Protein AF-A0A2E5FYL3-F1 (afdb_monomer_lite)

Secondary structure (DSSP, 8-state):
-PPPPHHHHHHHHHHHHT--EEEE--STT--TT-EEEE-SS-B--TTSB-----TT--S-SSGGG--

Structure (mmCIF, N/CA/C/O backbone):
data_AF-A0A2E5FYL3-F1
#
_entry.id   AF-A0A2E5FYL3-F1
#
loop_
_atom_site.group_PDB
_atom_site.id
_atom_site.type_symbol
_atom_site.label_atom_id
_atom_site.label_alt_id
_atom_site.label_comp_id
_atom_site.label_asym_id
_atom_site.label_entity_id
_atom_site.label_seq_id
_atom_site.pdbx_PDB_ins_code
_atom_site.Cartn_x
_atom_site.Cartn_y
_atom_site.Cartn_z
_atom_site.occupancy
_atom_site.B_iso_or_equiv
_atom_site.auth_seq_id
_atom_site.auth_comp_id
_atom_site.auth_asym_id
_atom_site.auth_atom_id
_atom_site.pdbx_PDB_model_num
ATOM 1 N N . MET A 1 1 ? 1.959 3.894 -30.121 1.00 54.78 1 MET A N 1
ATOM 2 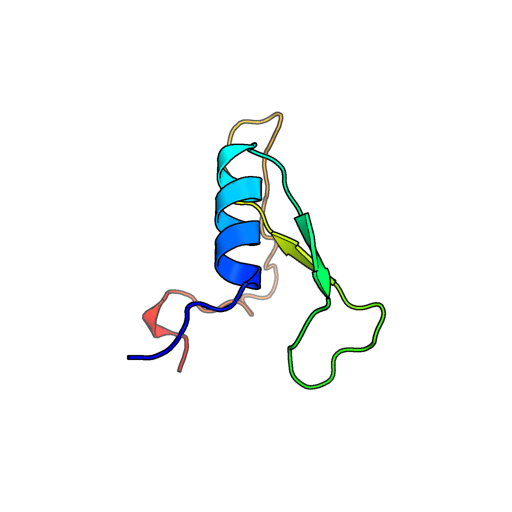C CA . MET A 1 1 ? 1.011 3.869 -28.987 1.00 54.78 1 MET A CA 1
ATOM 3 C C . MET A 1 1 ? 1.511 2.808 -28.025 1.00 54.78 1 MET A C 1
ATOM 5 O O . MET A 1 1 ? 1.809 1.722 -28.497 1.00 54.78 1 MET A O 1
ATOM 9 N N . GLY A 1 2 ? 1.731 3.142 -26.752 1.00 74.94 2 GLY A N 1
ATOM 10 C CA . GLY A 1 2 ? 2.235 2.180 -25.765 1.00 74.94 2 GLY A CA 1
ATOM 11 C C . GLY A 1 2 ? 1.129 1.230 -25.314 1.00 74.94 2 GLY A C 1
ATOM 12 O O . GLY A 1 2 ? -0.003 1.671 -25.115 1.00 74.94 2 GLY A O 1
ATOM 13 N N . GLU A 1 3 ? 1.445 -0.056 -25.183 1.00 82.31 3 GLU A N 1
ATOM 14 C CA . GLU A 1 3 ? 0.530 -1.028 -24.586 1.00 82.31 3 GLU A CA 1
ATOM 15 C C . GLU A 1 3 ? 0.348 -0.736 -23.093 1.00 82.31 3 GLU A C 1
ATOM 17 O O . GLU A 1 3 ? 1.295 -0.386 -22.385 1.00 82.31 3 GLU A O 1
ATOM 22 N N . LEU A 1 4 ? -0.890 -0.872 -22.616 1.00 82.00 4 LEU A N 1
ATOM 23 C CA . LEU A 1 4 ? -1.200 -0.775 -21.194 1.00 82.00 4 LEU A CA 1
ATOM 24 C C . LEU A 1 4 ? -0.530 -1.937 -20.448 1.00 82.00 4 LEU A C 1
ATOM 26 O O . LEU A 1 4 ? -0.731 -3.091 -20.839 1.00 82.00 4 LEU A O 1
ATOM 30 N N . PRO A 1 5 ? 0.215 -1.676 -19.357 1.00 89.88 5 PRO A N 1
ATOM 31 C CA . PRO A 1 5 ? 0.794 -2.745 -18.561 1.00 89.88 5 PRO A CA 1
ATOM 32 C C . PRO A 1 5 ? -0.298 -3.702 -18.055 1.00 89.88 5 PRO A C 1
ATOM 34 O O . PRO A 1 5 ? -1.311 -3.240 -17.520 1.00 89.88 5 PRO A O 1
ATOM 37 N N . PRO A 1 6 ? -0.101 -5.029 -18.130 1.00 88.62 6 PRO A N 1
ATOM 38 C CA . PRO A 1 6 ? -1.078 -6.002 -17.632 1.00 88.62 6 PRO A CA 1
ATOM 39 C C . PRO A 1 6 ? -1.470 -5.798 -16.159 1.00 88.62 6 PRO A C 1
ATOM 41 O O . PRO A 1 6 ? -2.603 -6.083 -15.767 1.00 88.62 6 PRO A O 1
ATOM 44 N N . SER A 1 7 ? -0.562 -5.250 -15.344 1.00 88.19 7 SER A N 1
ATOM 45 C CA . SER A 1 7 ? -0.822 -4.914 -13.940 1.00 88.19 7 SER A CA 1
ATOM 46 C C . SER A 1 7 ? -1.941 -3.884 -13.761 1.00 88.19 7 SER A C 1
ATOM 48 O O . SER A 1 7 ? -2.629 -3.923 -12.745 1.00 88.19 7 SER A O 1
ATOM 50 N N . TRP A 1 8 ? -2.179 -3.010 -14.744 1.00 91.56 8 TRP A N 1
ATOM 51 C CA . TRP A 1 8 ? -3.247 -2.009 -14.690 1.00 91.56 8 TRP A CA 1
ATOM 52 C C . TRP A 1 8 ? -4.622 -2.633 -14.924 1.00 91.56 8 TRP A C 1
ATOM 54 O O . TRP A 1 8 ? -5.591 -2.299 -14.248 1.00 91.56 8 TRP A O 1
ATOM 64 N N . ALA A 1 9 ? -4.717 -3.585 -15.854 1.00 92.75 9 ALA A N 1
ATOM 65 C CA . ALA A 1 9 ? -5.957 -4.327 -16.064 1.00 92.75 9 ALA A CA 1
ATOM 66 C C . ALA A 1 9 ? -6.322 -5.159 -14.821 1.00 92.75 9 ALA A C 1
ATOM 68 O O . ALA A 1 9 ? -7.492 -5.235 -14.436 1.00 92.75 9 ALA A O 1
ATOM 69 N N . LEU A 1 10 ? -5.315 -5.752 -14.168 1.00 92.06 10 LEU A N 1
ATOM 70 C CA . LEU A 1 10 ? -5.497 -6.492 -12.921 1.00 92.06 10 LEU A CA 1
ATOM 71 C C . LEU A 1 10 ? -5.928 -5.578 -11.766 1.00 92.06 10 LEU A C 1
ATOM 73 O O . LEU A 1 10 ? -6.874 -5.919 -11.056 1.00 92.06 10 LEU A O 1
ATOM 77 N N . SER A 1 11 ? -5.276 -4.424 -11.586 1.00 92.50 11 SER A N 1
ATOM 78 C CA . SER A 1 11 ? -5.630 -3.490 -10.512 1.00 92.50 11 SER A CA 1
ATOM 79 C C . SER A 1 11 ? -7.060 -2.979 -10.664 1.00 92.50 11 SER A C 1
ATOM 81 O O . SER A 1 11 ? -7.806 -2.981 -9.690 1.00 92.50 11 SER A O 1
ATOM 83 N N . GLU A 1 12 ? -7.498 -2.653 -11.882 1.00 93.12 12 GLU A N 1
ATOM 84 C CA . GLU A 1 12 ? -8.871 -2.208 -12.135 1.00 93.12 12 GLU A CA 1
ATOM 85 C C . GLU A 1 12 ? -9.908 -3.309 -11.858 1.00 93.12 12 GLU A C 1
ATOM 87 O O . GLU A 1 12 ? -10.999 -3.042 -11.347 1.00 93.12 12 GLU A O 1
ATOM 92 N N . LYS A 1 13 ? -9.579 -4.575 -12.145 1.00 93.69 13 LYS A N 1
ATOM 93 C CA . LYS A 1 13 ? -10.435 -5.706 -11.767 1.00 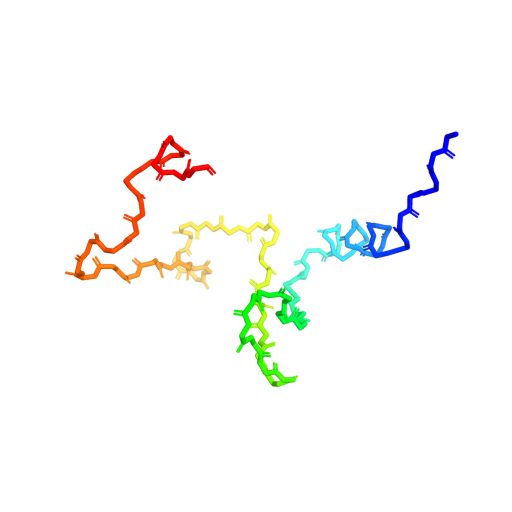93.69 13 LYS A CA 1
ATOM 94 C C . LYS A 1 13 ? -10.570 -5.818 -10.244 1.00 93.69 13 LYS A C 1
ATOM 96 O O . LYS A 1 13 ? -11.695 -5.830 -9.753 1.00 93.69 13 LYS A O 1
ATOM 101 N N . LEU A 1 14 ? -9.454 -5.838 -9.515 1.00 93.75 14 LEU A N 1
ATOM 102 C CA . LEU A 1 14 ? -9.434 -5.968 -8.050 1.00 93.75 14 LEU A CA 1
ATOM 103 C C . LEU A 1 14 ? -10.123 -4.780 -7.364 1.00 93.75 14 LEU A C 1
ATOM 105 O O . LEU A 1 14 ? -10.861 -4.954 -6.396 1.00 93.75 14 LEU A O 1
ATOM 109 N N . ARG A 1 15 ? -9.958 -3.577 -7.925 1.00 93.56 15 ARG A N 1
ATOM 110 C CA . ARG A 1 15 ? -10.649 -2.360 -7.492 1.00 93.56 15 ARG A CA 1
ATOM 111 C C . ARG A 1 15 ? -12.165 -2.502 -7.567 1.00 93.56 15 ARG A C 1
ATOM 113 O O . ARG A 1 15 ? -12.857 -2.138 -6.620 1.00 93.56 15 ARG A O 1
ATOM 120 N N . ARG A 1 16 ? -12.688 -3.034 -8.678 1.00 94.25 16 ARG A N 1
ATOM 121 C CA . ARG A 1 16 ? -14.133 -3.267 -8.862 1.00 94.25 16 ARG A CA 1
ATOM 122 C C . ARG A 1 16 ? -14.678 -4.376 -7.967 1.00 94.25 16 ARG A C 1
ATOM 124 O O . ARG A 1 16 ? -15.836 -4.299 -7.577 1.00 94.25 16 ARG A O 1
ATOM 131 N N . GLU A 1 17 ? -13.859 -5.368 -7.630 1.00 93.38 17 GLU A N 1
ATOM 132 C CA . GLU A 1 17 ? -14.213 -6.407 -6.654 1.00 93.38 17 GLU A CA 1
ATOM 133 C C . GLU A 1 17 ? -14.237 -5.879 -5.207 1.00 93.38 17 GLU A C 1
ATOM 135 O O . GLU A 1 17 ? -14.763 -6.548 -4.322 1.00 93.38 17 GLU A O 1
ATOM 140 N N . GLY A 1 18 ? -13.723 -4.667 -4.957 1.00 89.25 18 GLY A N 1
ATOM 141 C CA . GLY A 1 18 ? -13.814 -4.002 -3.655 1.00 89.25 18 GLY A CA 1
ATOM 142 C C . GLY A 1 18 ? -12.889 -4.589 -2.588 1.00 89.25 18 GLY A C 1
ATOM 143 O O . GLY A 1 18 ? -13.125 -4.391 -1.399 1.00 89.25 18 GLY A O 1
ATOM 144 N N . VAL A 1 19 ? -11.838 -5.306 -2.994 1.00 89.38 19 VAL A N 1
ATOM 145 C CA . VAL A 1 19 ? -10.899 -5.978 -2.081 1.00 89.38 19 VAL A CA 1
ATOM 146 C C . VAL A 1 19 ? -9.632 -5.157 -1.872 1.00 89.38 19 VAL A C 1
ATOM 148 O O . VAL A 1 19 ? -9.092 -4.616 -2.828 1.00 89.38 19 VAL A O 1
ATOM 151 N N . ALA A 1 20 ? -9.108 -5.087 -0.649 1.00 91.25 20 ALA A N 1
ATOM 152 C CA . ALA A 1 20 ? -7.763 -4.554 -0.416 1.00 91.25 20 ALA A CA 1
ATOM 153 C C . ALA A 1 20 ? -6.694 -5.561 -0.872 1.00 91.25 20 ALA A C 1
ATOM 155 O O . ALA A 1 20 ? -6.942 -6.769 -0.879 1.00 91.25 20 ALA A O 1
ATOM 156 N N . ILE A 1 21 ? -5.507 -5.078 -1.248 1.00 94.00 21 ILE A N 1
ATOM 157 C CA . ILE A 1 21 ? -4.428 -5.942 -1.753 1.00 94.00 21 ILE A CA 1
ATOM 158 C C . ILE A 1 21 ? -3.086 -5.643 -1.088 1.00 94.00 21 ILE A C 1
ATOM 160 O O . ILE A 1 21 ? -2.792 -4.497 -0.751 1.00 94.00 21 ILE A O 1
ATOM 164 N N . LEU A 1 22 ? -2.265 -6.685 -0.946 1.00 95.00 22 LEU A N 1
ATOM 165 C CA . LEU A 1 22 ? -0.853 -6.579 -0.584 1.00 95.00 22 LEU A CA 1
ATOM 166 C C . LEU A 1 22 ? -0.003 -6.738 -1.842 1.00 95.00 22 LEU A C 1
ATOM 168 O O . LEU A 1 22 ? -0.193 -7.685 -2.607 1.00 95.00 22 LEU A O 1
ATOM 172 N N . VAL A 1 23 ? 0.937 -5.823 -2.048 1.00 94.56 23 VAL A N 1
ATOM 173 C CA . VAL A 1 23 ? 1.869 -5.853 -3.184 1.00 94.56 23 VAL A CA 1
ATOM 174 C C . VAL A 1 23 ? 3.302 -5.642 -2.702 1.00 94.56 23 VAL A C 1
ATOM 176 O O . VAL A 1 23 ? 3.493 -4.945 -1.706 1.00 94.56 23 VAL A O 1
ATOM 179 N N . PRO A 1 24 ? 4.321 -6.196 -3.380 1.00 95.44 24 PRO A N 1
ATOM 180 C CA . PRO A 1 24 ? 5.712 -5.884 -3.066 1.00 95.44 24 PRO A CA 1
ATOM 181 C C . PRO A 1 24 ? 5.976 -4.379 -3.141 1.00 95.44 24 PRO A C 1
ATOM 183 O O . PRO A 1 24 ? 5.457 -3.695 -4.029 1.00 95.44 24 PRO A O 1
ATOM 186 N N . SER A 1 25 ? 6.795 -3.862 -2.229 1.00 95.25 25 SER A N 1
ATOM 187 C CA . SER A 1 25 ? 7.258 -2.483 -2.322 1.00 95.25 25 SER A CA 1
ATOM 188 C C . SER A 1 25 ? 8.371 -2.347 -3.359 1.00 95.25 25 SER A C 1
ATOM 190 O O . SER A 1 25 ? 9.249 -3.202 -3.466 1.00 95.25 25 SER A O 1
ATOM 192 N N . LEU A 1 26 ? 8.312 -1.266 -4.136 1.00 92.25 26 LEU A N 1
ATOM 193 C CA . LEU A 1 26 ? 9.295 -0.919 -5.169 1.00 92.25 26 LEU A CA 1
ATOM 194 C C . LEU A 1 26 ? 10.063 0.367 -4.824 1.00 92.25 26 LEU A C 1
ATOM 196 O O . LEU A 1 26 ? 10.716 0.948 -5.689 1.00 92.25 26 LEU A O 1
ATOM 200 N N . ALA A 1 27 ? 9.954 0.844 -3.580 1.00 92.69 27 ALA A N 1
ATOM 201 C CA . ALA A 1 27 ? 10.711 2.002 -3.125 1.00 92.69 27 ALA A CA 1
ATOM 202 C C . ALA A 1 27 ? 12.210 1.668 -3.023 1.00 92.69 27 ALA A C 1
ATOM 204 O O . ALA A 1 27 ? 12.615 0.524 -2.826 1.00 92.69 27 ALA A O 1
ATOM 205 N N . ILE A 1 28 ? 13.062 2.682 -3.158 1.00 94.00 28 ILE A N 1
ATOM 206 C CA . ILE A 1 28 ? 14.511 2.488 -3.050 1.00 94.00 28 ILE A CA 1
ATOM 207 C C . ILE A 1 28 ? 14.848 1.969 -1.644 1.00 94.00 28 ILE A C 1
ATOM 209 O O . ILE A 1 28 ? 14.443 2.559 -0.646 1.00 94.00 28 ILE A O 1
ATOM 213 N N . GLY A 1 29 ? 15.616 0.878 -1.576 1.00 94.06 29 GLY A N 1
ATOM 214 C CA . GLY A 1 29 ? 16.078 0.284 -0.317 1.00 94.06 29 GLY A CA 1
ATOM 215 C C . GLY A 1 29 ? 15.148 -0.767 0.298 1.00 94.06 29 GLY A C 1
ATOM 216 O O . GLY A 1 29 ? 15.478 -1.290 1.362 1.00 94.06 29 GLY A O 1
ATOM 217 N N . THR A 1 30 ? 14.033 -1.112 -0.352 1.00 95.25 30 THR A N 1
ATOM 218 C CA . THR A 1 30 ? 13.113 -2.143 0.148 1.00 95.25 30 THR A CA 1
ATOM 219 C C . THR A 1 30 ? 13.632 -3.560 -0.090 1.00 95.25 30 THR A C 1
ATOM 221 O O . THR A 1 30 ? 14.322 -3.858 -1.067 1.00 95.25 30 THR A O 1
ATOM 224 N N . ARG A 1 31 ? 13.292 -4.459 0.829 1.00 95.56 31 ARG A N 1
ATOM 225 C CA . ARG A 1 31 ? 13.599 -5.889 0.815 1.00 95.56 31 ARG A CA 1
ATOM 226 C C . ARG A 1 31 ? 12.445 -6.681 0.208 1.00 95.56 31 ARG A C 1
ATOM 228 O O . ARG A 1 31 ? 11.329 -6.198 0.071 1.00 95.56 31 ARG A O 1
ATOM 235 N N . SER A 1 32 ? 12.698 -7.951 -0.098 1.00 92.06 32 SER A N 1
ATOM 236 C CA . SER A 1 32 ? 11.706 -8.852 -0.704 1.00 92.06 32 SER A CA 1
ATOM 237 C C . SER A 1 32 ? 10.469 -9.124 0.159 1.00 92.06 32 SER A C 1
ATOM 239 O O . SER A 1 32 ? 9.454 -9.563 -0.373 1.00 92.06 32 SER A O 1
ATOM 241 N N . HIS A 1 33 ? 10.545 -8.891 1.471 1.00 94.44 33 HIS A N 1
ATOM 242 C CA . HIS A 1 33 ? 9.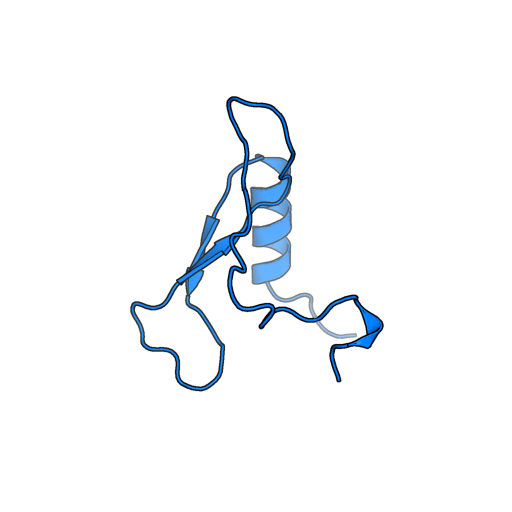411 -9.020 2.390 1.00 94.44 33 HIS A CA 1
ATOM 243 C C . HIS A 1 33 ? 8.656 -7.708 2.620 1.00 94.44 33 HIS A C 1
ATOM 245 O O . HIS A 1 33 ? 7.605 -7.727 3.259 1.00 94.44 33 HIS A O 1
ATOM 251 N N . ASP A 1 34 ? 9.166 -6.581 2.119 1.00 96.56 34 ASP A N 1
ATOM 252 C CA . ASP A 1 34 ? 8.500 -5.297 2.291 1.00 96.56 34 ASP A CA 1
ATOM 253 C C . ASP A 1 34 ? 7.305 -5.222 1.343 1.00 96.56 34 ASP A C 1
ATOM 255 O O . ASP A 1 34 ? 7.422 -5.424 0.130 1.00 96.56 34 ASP A O 1
ATOM 259 N N . THR A 1 35 ? 6.137 -4.925 1.903 1.00 97.00 35 THR A N 1
ATOM 260 C CA . THR A 1 35 ? 4.877 -4.882 1.161 1.00 97.00 35 THR A CA 1
ATOM 261 C C . THR A 1 35 ? 4.131 -3.587 1.432 1.00 97.00 35 THR A C 1
ATOM 263 O O . THR A 1 35 ? 4.217 -3.013 2.514 1.00 97.00 35 THR A O 1
ATOM 266 N N . ASN A 1 36 ? 3.387 -3.138 0.427 1.00 94.25 36 ASN A N 1
ATOM 267 C CA . ASN A 1 36 ? 2.412 -2.069 0.553 1.00 94.25 36 ASN A CA 1
ATOM 268 C C . ASN A 1 36 ? 1.017 -2.677 0.676 1.00 94.25 36 ASN A C 1
ATOM 270 O O . ASN A 1 36 ? 0.678 -3.618 -0.047 1.00 94.25 36 ASN A O 1
ATOM 274 N N . LEU A 1 37 ? 0.199 -2.092 1.546 1.00 92.62 37 LEU A N 1
ATOM 275 C CA . LEU A 1 37 ? -1.234 -2.344 1.617 1.00 92.62 37 LEU A CA 1
ATOM 276 C C . LEU A 1 37 ? -1.967 -1.262 0.828 1.00 92.62 37 LEU A C 1
ATOM 278 O O . LEU A 1 37 ? -1.802 -0.073 1.096 1.00 92.62 37 LEU A O 1
ATOM 282 N N . VAL A 1 38 ? -2.775 -1.675 -0.143 1.00 92.00 38 VAL A N 1
ATOM 283 C CA . VAL A 1 38 ? -3.539 -0.765 -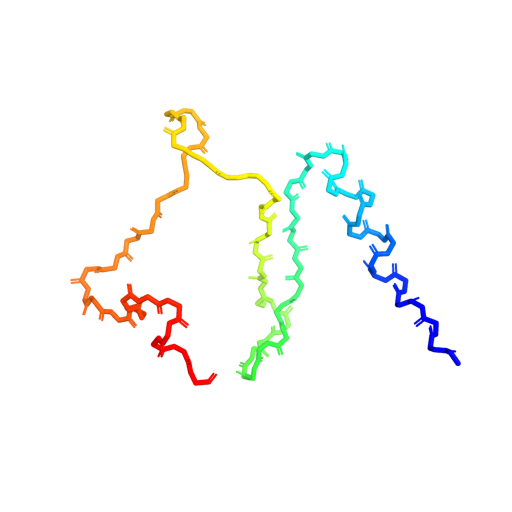0.999 1.00 92.00 38 VAL A CA 1
ATOM 284 C C . VAL A 1 38 ? -5.022 -0.877 -0.671 1.00 92.00 38 VAL A C 1
ATOM 286 O O . VAL A 1 38 ? -5.629 -1.938 -0.835 1.00 92.00 38 VAL A O 1
ATOM 289 N N . PHE A 1 39 ? -5.606 0.248 -0.257 1.00 88.31 39 PHE A N 1
ATOM 290 C CA . PHE A 1 39 ? -7.047 0.435 -0.134 1.00 88.31 39 PHE A CA 1
ATOM 291 C C . PHE A 1 39 ? -7.558 1.274 -1.306 1.00 88.31 39 PHE A C 1
ATOM 293 O O . PHE A 1 39 ? -7.089 2.386 -1.534 1.00 88.31 39 PHE A O 1
ATOM 300 N N . TRP A 1 40 ? -8.548 0.765 -2.038 1.00 87.62 40 TRP A N 1
ATOM 301 C CA . TRP A 1 40 ? -9.190 1.518 -3.125 1.00 87.62 40 TRP A CA 1
ATOM 302 C C . TRP A 1 40 ? -10.181 2.559 -2.615 1.00 87.62 40 TRP A C 1
ATOM 304 O O . TRP A 1 40 ? -10.349 3.623 -3.205 1.00 87.62 40 TRP A O 1
ATOM 314 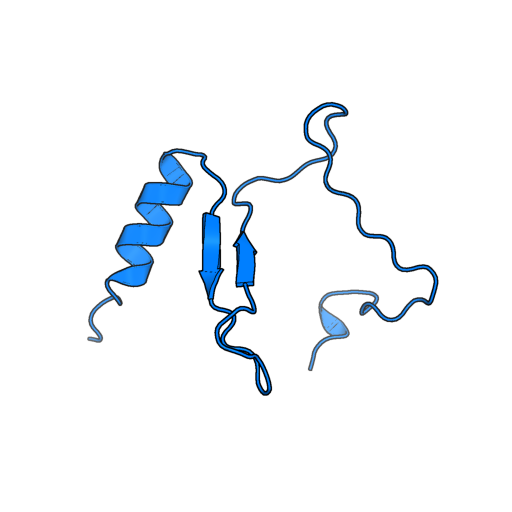N N . GLN A 1 41 ? -10.863 2.207 -1.528 1.00 79.56 41 GLN A N 1
ATOM 315 C CA . GLN A 1 41 ? -11.772 3.052 -0.777 1.00 79.56 41 GLN A CA 1
ATOM 316 C C . GLN A 1 41 ? -11.378 2.918 0.687 1.00 79.56 41 GLN A C 1
ATOM 318 O O . GLN A 1 41 ? -11.212 1.812 1.196 1.00 79.56 41 GLN A O 1
ATOM 323 N N . TRP A 1 42 ? -11.204 4.050 1.347 1.00 78.38 42 TRP A N 1
ATOM 324 C CA . TRP A 1 42 ? -10.847 4.146 2.753 1.00 78.38 42 TRP A CA 1
ATOM 325 C C . TRP A 1 42 ? -11.582 5.360 3.322 1.00 78.38 42 TRP A C 1
ATOM 327 O O . TRP A 1 42 ? -11.825 6.332 2.605 1.00 78.38 42 TRP A O 1
ATOM 337 N N . GLY A 1 43 ? -12.036 5.278 4.572 1.00 70.88 43 GLY A N 1
ATOM 338 C CA . GLY A 1 43 ? -12.921 6.289 5.147 1.00 70.88 43 GLY A CA 1
ATOM 339 C C . GLY A 1 43 ? -13.067 6.179 6.661 1.00 70.88 43 GLY A C 1
ATOM 340 O O . GLY A 1 43 ? -12.512 5.287 7.292 1.00 70.88 43 GLY A O 1
ATOM 341 N N . GLY A 1 44 ? -13.819 7.112 7.248 1.00 61.69 44 GLY A N 1
ATOM 342 C CA . GLY A 1 44 ? -13.927 7.292 8.702 1.00 61.69 44 GLY A CA 1
ATOM 343 C C . GLY A 1 44 ? -15.063 6.533 9.392 1.00 61.69 44 GLY A C 1
ATOM 344 O O . GLY A 1 44 ? -15.426 6.899 10.506 1.00 61.69 44 GLY A O 1
ATOM 345 N N . GLN A 1 45 ? -15.676 5.531 8.751 1.00 69.31 45 GLN A N 1
ATOM 346 C CA . GLN A 1 45 ? -16.720 4.747 9.419 1.00 69.31 45 GLN A CA 1
ATOM 347 C C . GLN A 1 45 ? -16.091 3.914 10.551 1.00 69.31 45 GLN A C 1
ATOM 349 O O . GLN A 1 45 ? -15.105 3.225 10.287 1.00 69.31 45 GLN A O 1
ATOM 354 N N . PRO A 1 46 ? -16.642 3.915 11.782 1.00 60.38 46 PRO A N 1
ATOM 355 C CA . PRO A 1 46 ? -15.965 3.367 12.965 1.00 60.38 46 PRO A CA 1
ATOM 356 C C . PRO A 1 46 ? -15.543 1.893 12.871 1.00 60.38 46 PRO A C 1
ATOM 358 O O . PRO A 1 46 ? -14.598 1.485 13.534 1.00 60.38 46 PRO A O 1
ATOM 361 N N . ALA A 1 47 ? -16.220 1.086 12.048 1.00 66.25 47 ALA A N 1
ATOM 362 C CA . ALA A 1 47 ? -15.890 -0.330 11.870 1.00 66.25 47 ALA A CA 1
ATOM 363 C C . ALA A 1 47 ? -14.812 -0.602 10.796 1.00 66.25 47 ALA A C 1
AT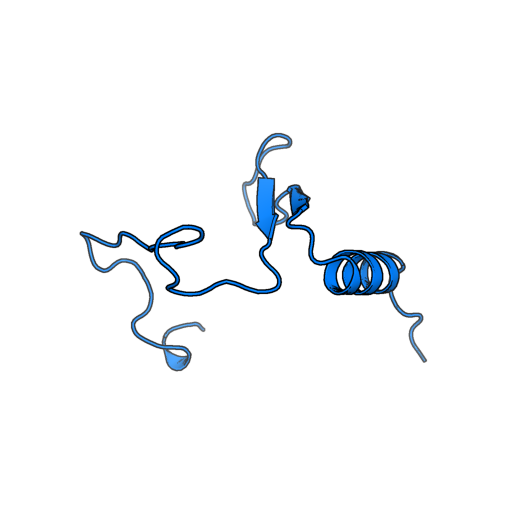OM 365 O O . ALA A 1 47 ? -14.321 -1.722 10.711 1.00 66.25 47 ALA A O 1
ATOM 366 N N . LEU A 1 48 ? -14.452 0.391 9.970 1.00 70.62 48 LEU A N 1
ATOM 367 C CA . LEU A 1 48 ? -13.505 0.274 8.846 1.00 70.62 48 LEU A CA 1
ATOM 368 C C . LEU A 1 48 ? -12.573 1.498 8.770 1.00 70.62 48 LEU A C 1
ATOM 370 O O . LEU A 1 48 ? -12.224 1.966 7.684 1.00 70.62 48 LEU A O 1
ATOM 374 N N . GLN A 1 49 ? -12.214 2.054 9.928 1.00 76.44 49 GLN A N 1
ATOM 375 C CA . GLN A 1 49 ? -11.403 3.262 10.004 1.00 76.44 49 GLN A CA 1
ATOM 376 C C . GLN A 1 49 ? -9.918 2.944 9.805 1.00 76.44 49 GLN A C 1
ATOM 378 O O . GLN A 1 49 ? -9.355 2.086 10.482 1.00 76.44 49 GLN A O 1
ATOM 383 N N . VAL A 1 50 ? -9.271 3.707 8.925 1.00 79.25 50 VAL A N 1
ATOM 384 C CA . VAL A 1 50 ? -7.809 3.794 8.832 1.00 79.25 50 VAL A CA 1
ATOM 385 C C . VAL A 1 50 ? -7.402 5.170 9.348 1.00 79.25 50 VAL A C 1
ATOM 387 O O . VAL A 1 50 ? -7.857 6.185 8.821 1.00 79.25 50 VAL A O 1
ATOM 390 N N . ALA A 1 51 ? -6.578 5.207 10.393 1.00 81.94 51 ALA A N 1
ATOM 391 C CA . ALA A 1 51 ? -6.058 6.438 10.978 1.00 81.94 51 ALA A CA 1
ATOM 392 C C . ALA A 1 51 ? -4.541 6.507 10.791 1.00 81.94 51 ALA A C 1
ATOM 394 O O . ALA A 1 51 ? -3.843 5.503 10.933 1.00 81.94 51 ALA A O 1
ATOM 395 N N . VAL A 1 52 ? -4.044 7.700 10.480 1.00 83.19 52 VAL A N 1
ATOM 396 C CA . VAL A 1 52 ? -2.612 7.990 10.412 1.00 83.19 52 VAL A CA 1
ATOM 397 C C . VAL A 1 52 ? -2.189 8.587 11.750 1.00 83.19 52 VAL A C 1
ATOM 399 O O . VAL A 1 52 ? -2.830 9.519 12.231 1.00 83.19 52 VAL A O 1
ATOM 402 N N . ILE A 1 53 ? -1.129 8.043 12.344 1.00 87.56 53 ILE A N 1
ATOM 403 C CA . ILE A 1 53 ? -0.512 8.565 13.567 1.00 87.56 53 ILE A CA 1
ATOM 404 C C . ILE A 1 53 ? 0.811 9.208 13.156 1.00 87.56 53 ILE A C 1
ATOM 406 O O . ILE A 1 53 ? 1.700 8.516 12.662 1.00 87.56 53 ILE A O 1
ATOM 410 N N . ASP A 1 54 ? 0.915 10.524 13.326 1.00 90.81 54 ASP A N 1
ATOM 411 C CA . ASP A 1 54 ? 2.109 11.314 13.006 1.00 90.81 54 ASP A CA 1
ATOM 412 C C . ASP A 1 54 ? 2.478 12.217 14.189 1.00 90.81 54 ASP A C 1
ATOM 414 O O . ASP A 1 54 ? 2.391 13.442 14.130 1.00 90.81 54 ASP A O 1
ATOM 418 N N . ASP A 1 55 ? 2.863 11.588 15.299 1.00 93.00 55 ASP A N 1
ATOM 419 C CA . ASP A 1 55 ? 3.160 12.271 16.567 1.00 93.00 55 ASP A CA 1
ATOM 420 C C . ASP A 1 55 ? 4.324 13.273 16.463 1.00 93.00 55 ASP A C 1
ATOM 422 O O . ASP A 1 55 ? 4.482 14.142 17.321 1.00 93.00 55 ASP A O 1
ATOM 426 N N . TYR A 1 56 ? 5.139 13.161 15.411 1.00 92.31 56 TYR A N 1
ATOM 427 C CA . TYR A 1 56 ? 6.343 13.962 15.212 1.00 92.31 56 TYR A CA 1
ATOM 428 C C . TYR A 1 56 ? 6.233 14.968 14.059 1.00 92.31 56 TYR A C 1
ATOM 430 O O . TYR A 1 56 ? 7.188 15.708 13.828 1.00 92.31 56 TYR A O 1
ATOM 438 N N . ALA A 1 57 ? 5.094 15.033 13.361 1.00 87.81 57 ALA A N 1
ATOM 439 C CA . ALA A 1 57 ? 4.884 15.893 12.193 1.00 87.81 57 ALA A CA 1
ATOM 440 C C . ALA A 1 57 ? 5.916 15.657 11.069 1.00 87.81 57 ALA A C 1
ATOM 442 O O . ALA A 1 57 ? 6.448 16.599 10.477 1.00 87.81 57 ALA A O 1
ATOM 443 N N . HIS A 1 58 ? 6.240 14.389 10.800 1.00 87.81 58 HIS A N 1
ATOM 444 C CA . HIS A 1 58 ? 7.152 14.007 9.718 1.00 87.81 58 HIS A CA 1
ATOM 445 C C . HIS A 1 58 ? 6.442 13.937 8.364 1.00 87.81 58 HIS A C 1
ATOM 447 O O . HIS A 1 58 ? 7.109 13.946 7.325 1.00 87.81 58 HIS A O 1
ATOM 453 N N . LEU A 1 59 ? 5.109 13.834 8.352 1.00 87.75 59 LEU A N 1
ATOM 454 C CA . LEU A 1 59 ? 4.362 13.803 7.110 1.00 87.75 59 LEU A CA 1
ATOM 455 C C . LEU A 1 59 ? 4.245 15.207 6.511 1.00 87.75 59 LEU A C 1
ATOM 457 O O . LEU A 1 59 ? 4.082 16.196 7.229 1.00 87.75 59 LEU A O 1
ATOM 461 N N . PRO A 1 60 ? 4.300 15.317 5.177 1.00 86.31 60 PRO A N 1
ATOM 462 C CA . PRO A 1 60 ? 4.154 16.603 4.517 1.00 86.31 60 PRO A CA 1
ATOM 463 C C . PRO A 1 60 ? 2.767 17.201 4.774 1.00 86.31 60 PRO A C 1
ATOM 465 O O . PRO A 1 60 ? 1.756 16.500 4.732 1.00 86.31 60 PRO A O 1
ATOM 468 N N . SER A 1 61 ? 2.725 18.508 5.038 1.00 84.25 61 SER A N 1
ATOM 469 C CA . SER A 1 61 ? 1.509 19.191 5.491 1.00 84.25 61 SER A CA 1
ATOM 470 C C . SER A 1 61 ? 0.407 19.227 4.434 1.00 84.25 61 SER A C 1
ATOM 472 O O . SER A 1 61 ? -0.774 19.218 4.776 1.00 84.25 61 SER A O 1
ATOM 474 N N . ASP A 1 62 ? 0.778 19.292 3.152 1.00 83.38 62 ASP A N 1
ATOM 475 C CA . ASP A 1 62 ? -0.164 19.201 2.042 1.00 83.38 62 ASP A CA 1
ATOM 476 C C . ASP A 1 62 ? 0.493 18.680 0.753 1.00 83.38 62 ASP A C 1
ATOM 478 O O . ASP A 1 62 ? 1.687 18.387 0.700 1.00 83.38 62 ASP A O 1
ATOM 482 N N . GLN A 1 63 ? -0.304 18.555 -0.311 1.00 79.00 63 GLN A N 1
ATOM 483 C CA . GLN A 1 63 ? 0.140 18.003 -1.593 1.00 79.00 63 GLN A CA 1
ATOM 484 C C . GLN A 1 63 ? 1.315 18.776 -2.223 1.00 79.00 63 GLN A C 1
ATOM 486 O O . GLN A 1 63 ? 2.060 18.197 -3.007 1.00 79.00 63 GLN A O 1
ATOM 491 N N . ARG A 1 64 ? 1.496 20.061 -1.890 1.00 85.25 64 ARG A N 1
ATOM 492 C CA . ARG A 1 64 ? 2.578 20.920 -2.403 1.00 85.25 64 ARG A CA 1
ATOM 493 C C . ARG A 1 64 ? 3.895 20.717 -1.658 1.00 85.25 64 ARG A C 1
ATOM 495 O O . ARG A 1 64 ? 4.915 21.246 -2.082 1.00 85.25 64 ARG A O 1
ATOM 502 N N . SER A 1 65 ? 3.869 20.008 -0.533 1.00 80.25 65 SER A N 1
ATOM 503 C CA . SER A 1 65 ? 5.047 19.730 0.286 1.00 80.25 65 SER A CA 1
ATOM 504 C C . SER A 1 65 ? 5.901 18.580 -0.274 1.00 80.25 65 SER A C 1
ATOM 506 O O . SER A 1 65 ? 7.015 18.370 0.200 1.00 80.25 65 SER A O 1
ATOM 508 N N . TRP A 1 66 ? 5.397 17.843 -1.270 1.00 73.06 66 TRP A N 1
ATOM 509 C CA . TRP A 1 66 ? 6.148 16.821 -2.001 1.00 73.06 66 TRP A CA 1
ATOM 510 C C . TRP A 1 66 ? 6.874 17.450 -3.210 1.00 73.06 66 TRP A C 1
ATOM 512 O O . TRP A 1 66 ? 6.239 18.227 -3.927 1.00 73.06 66 TRP A O 1
ATOM 522 N N . PRO A 1 67 ? 8.172 17.157 -3.432 1.00 60.12 67 PRO A N 1
ATOM 523 C CA . PRO A 1 67 ? 8.932 17.638 -4.591 1.00 60.12 67 PRO A CA 1
ATOM 524 C C . PRO A 1 67 ? 8.546 16.956 -5.911 1.00 60.12 67 PRO A C 1
ATOM 526 O O . PRO A 1 67 ? 8.003 15.826 -5.876 1.00 60.12 67 PRO A O 1
#

Foldseek 3Di:
DDDDPPVVVVVVVVLVVQDKDWDQDPDPPDDRPHIDIDGSDADDDPVGHDDDDDVPPPDQPDPVSPD

Radius of gyration: 15.66 Å; chains: 1; bounding box: 33×30×46 Å

pLDDT: mean 86.13, std 9.99, range [54.78, 97.0]

Sequence (67 aa):
MGELPPSWALSEKLRREGVAILVPSLAIGTRSHDTNLVFWQWGGQPALQVAVIDDYAHLPSDQRSWP